Protein AF-A0A7X9EK11-F1 (afdb_monomer)

Mean predicted aligned error: 7.23 Å

pLDDT: mean 85.86, std 16.58, range [36.0, 98.56]

Nearest PDB structures (foldseek):
  5xsj-assembly1_L  TM=4.787E-01  e=9.152E-01  Clostridium beijerinckii NCIMB 8052
  7a73-assembly1_A  TM=4.874E-01  e=3.182E+00  Nostoc sp. PCC 7120 = FACHB-418
  6oo4-assembly1_B  TM=3.673E-01  e=8.909E+00  Oryctolagus cuniculus

Foldseek 3Di:
DDDPPPDDDLVVLVVLVVVVVVVVVVPPDPVVVLVVLLVVLLVLLVLLVVLVVVCVVVVDCVSVVVSVVSVVVSVVSLCVQAVDDDDDLSVLLSVLSNQLSVLQVVLVVCVVVVVPVSSVVSNSVSSSSVSVSVCSRVVVD

Solvent-accessible surface area (backbone atoms only — not comparable to full-atom values): 7658 Å² total; per-residue (Å²): 133,87,82,72,81,76,71,83,58,63,67,60,48,50,55,48,43,54,51,49,58,51,54,63,71,66,69,83,58,71,54,69,62,50,48,55,50,52,53,52,42,32,50,40,53,52,49,40,52,52,26,54,52,48,21,70,73,68,74,39,66,66,34,56,57,52,28,51,55,48,48,51,52,38,54,56,57,50,56,75,69,34,89,56,83,71,65,67,65,46,56,48,38,56,48,27,39,46,49,15,51,52,34,37,55,50,15,53,54,32,42,74,73,65,41,50,71,62,15,51,56,26,41,54,52,15,49,47,30,46,46,48,34,50,36,51,62,70,64,74,100

Structure (mmCIF, N/CA/C/O backbone):
data_AF-A0A7X9EK11-F1
#
_entry.id   AF-A0A7X9EK11-F1
#
loop_
_atom_site.group_PDB
_atom_site.id
_atom_site.type_symbol
_atom_site.label_atom_id
_atom_site.label_alt_id
_atom_site.label_comp_id
_atom_site.label_asym_id
_atom_site.label_entity_id
_atom_site.label_seq_id
_atom_site.pdbx_PDB_ins_code
_atom_site.Cartn_x
_atom_site.Cartn_y
_atom_site.Cartn_z
_atom_site.occupancy
_atom_site.B_iso_or_equiv
_atom_site.auth_seq_id
_atom_site.auth_comp_id
_atom_site.auth_asym_id
_atom_site.auth_atom_id
_atom_site.pdbx_PDB_model_num
ATOM 1 N N . MET A 1 1 ? 32.253 -1.432 17.051 1.00 36.78 1 MET A N 1
ATOM 2 C CA . MET A 1 1 ? 31.970 -0.437 15.990 1.00 36.78 1 MET A CA 1
ATOM 3 C C . MET A 1 1 ? 30.506 -0.037 16.110 1.00 36.78 1 MET A C 1
ATOM 5 O O . MET A 1 1 ? 29.671 -0.917 16.266 1.00 36.78 1 MET A O 1
ATOM 9 N N . LYS A 1 2 ? 30.210 1.267 16.185 1.00 36.00 2 LYS A N 1
ATOM 10 C CA . LYS A 1 2 ? 28.859 1.798 16.423 1.00 36.00 2 LYS A CA 1
ATOM 11 C C . LYS A 1 2 ? 27.979 1.558 15.190 1.00 36.00 2 LYS A C 1
ATOM 13 O O . LYS A 1 2 ? 28.251 2.127 14.140 1.00 36.00 2 LYS A O 1
ATOM 18 N N . ASN A 1 3 ? 26.924 0.760 15.339 1.00 42.16 3 ASN A N 1
ATOM 19 C CA . ASN A 1 3 ? 25.795 0.737 14.411 1.00 42.16 3 ASN A CA 1
ATOM 20 C C . ASN A 1 3 ? 25.050 2.072 14.543 1.00 42.16 3 ASN A C 1
ATOM 22 O O . ASN A 1 3 ? 24.234 2.230 15.451 1.00 42.16 3 ASN A O 1
ATOM 26 N N . SER A 1 4 ? 25.334 3.048 13.678 1.00 41.31 4 SER A N 1
ATOM 27 C CA . SER A 1 4 ? 24.428 4.185 13.528 1.00 41.31 4 SER A CA 1
ATOM 28 C C . SER A 1 4 ? 23.240 3.704 12.704 1.00 41.31 4 SER A C 1
ATOM 30 O O . SER A 1 4 ? 23.364 3.503 11.494 1.00 41.31 4 SER A O 1
ATOM 32 N N . LYS A 1 5 ? 22.088 3.513 13.351 1.00 43.44 5 LYS A N 1
ATOM 33 C CA . LYS A 1 5 ? 20.809 3.593 12.648 1.00 43.44 5 LYS A CA 1
ATOM 34 C C . LYS A 1 5 ? 20.813 4.944 11.931 1.00 43.44 5 LYS A C 1
ATOM 36 O O . LYS A 1 5 ? 20.824 5.980 12.587 1.00 43.44 5 LYS A O 1
ATOM 41 N N . LYS A 1 6 ? 20.952 4.936 10.604 1.00 45.22 6 LYS A N 1
ATOM 42 C CA . LYS A 1 6 ? 20.667 6.122 9.800 1.00 45.22 6 LYS A CA 1
ATOM 43 C C . LYS A 1 6 ? 19.161 6.285 9.880 1.00 45.22 6 LYS A C 1
ATOM 45 O O . LYS A 1 6 ? 18.437 5.540 9.225 1.00 45.22 6 LYS A O 1
ATOM 50 N N . ASP A 1 7 ? 18.719 7.188 10.744 1.00 50.25 7 ASP A N 1
ATOM 51 C CA . ASP A 1 7 ? 17.348 7.666 10.699 1.00 50.25 7 ASP A CA 1
ATOM 52 C C . ASP A 1 7 ? 17.083 8.183 9.280 1.00 50.25 7 ASP A C 1
ATOM 54 O O . ASP A 1 7 ? 17.950 8.805 8.654 1.00 50.25 7 ASP A O 1
ATOM 58 N N . ILE A 1 8 ? 15.921 7.827 8.735 1.00 51.84 8 ILE A N 1
ATOM 59 C CA . ILE A 1 8 ? 15.494 8.296 7.419 1.00 51.84 8 ILE A CA 1
ATOM 60 C C . ILE A 1 8 ? 15.323 9.811 7.541 1.00 51.84 8 ILE A C 1
ATOM 62 O O . ILE A 1 8 ? 14.454 10.290 8.266 1.00 51.84 8 ILE A O 1
ATOM 66 N N . ASP A 1 9 ? 16.201 10.556 6.876 1.00 68.75 9 ASP A N 1
ATOM 67 C CA . ASP A 1 9 ? 16.202 12.014 6.887 1.00 68.75 9 ASP A CA 1
ATOM 68 C C . ASP A 1 9 ? 15.000 12.523 6.085 1.00 68.75 9 ASP A C 1
ATOM 70 O O . ASP A 1 9 ? 14.985 12.437 4.856 1.00 68.75 9 ASP A O 1
ATOM 74 N N . MET A 1 10 ? 13.981 13.019 6.786 1.00 61.31 10 MET A N 1
ATOM 75 C CA . MET A 1 10 ? 12.744 13.507 6.172 1.00 61.31 10 MET A CA 1
ATOM 76 C C . MET A 1 10 ? 12.993 14.650 5.186 1.00 61.31 10 MET A C 1
ATOM 78 O O . MET A 1 10 ? 12.304 14.704 4.175 1.00 61.31 10 MET A O 1
ATOM 82 N N . LYS A 1 11 ? 14.043 15.464 5.376 1.00 66.06 11 LYS A N 1
ATOM 83 C CA . LYS A 1 11 ? 14.420 16.487 4.387 1.00 66.06 11 LYS A CA 1
ATOM 84 C C . LYS A 1 11 ? 14.869 15.884 3.068 1.00 66.06 11 LYS A C 1
ATOM 86 O O . LYS A 1 11 ? 14.543 16.402 2.015 1.00 66.06 11 LYS A O 1
ATOM 91 N N . LYS A 1 12 ? 15.568 14.748 3.097 1.00 66.88 12 LYS A N 1
ATOM 92 C CA . LYS A 1 12 ? 15.932 14.052 1.856 1.00 66.88 12 LYS A CA 1
ATOM 93 C C . LYS A 1 12 ? 14.715 13.460 1.167 1.00 66.88 12 LYS A C 1
ATOM 95 O O . LYS A 1 12 ? 14.715 13.350 -0.049 1.00 66.88 12 LYS A O 1
ATOM 100 N N . VAL A 1 13 ? 13.700 13.054 1.926 1.00 62.97 13 VAL A N 1
ATOM 101 C CA . VAL A 1 13 ? 12.426 12.605 1.356 1.00 62.97 13 VAL A CA 1
ATOM 102 C C . VAL A 1 13 ? 11.683 13.783 0.720 1.00 62.97 13 VAL A C 1
ATOM 104 O O . VAL A 1 13 ? 11.165 13.623 -0.378 1.00 62.97 13 VAL A O 1
ATOM 107 N N . GLU A 1 14 ? 11.693 14.961 1.347 1.00 66.94 14 GLU A N 1
ATOM 108 C CA . GLU A 1 14 ? 11.161 16.208 0.774 1.00 66.94 14 GLU A CA 1
ATOM 109 C C . GLU A 1 14 ? 11.913 16.615 -0.506 1.00 66.94 14 GLU A C 1
ATOM 111 O O . GLU A 1 14 ? 11.284 16.826 -1.538 1.00 66.94 14 GLU A O 1
ATOM 116 N N . ASP A 1 15 ? 13.249 16.603 -0.501 1.00 73.19 15 ASP A N 1
ATOM 117 C CA . ASP A 1 15 ? 14.068 16.886 -1.692 1.00 73.19 15 ASP A CA 1
ATOM 118 C C . ASP A 1 15 ? 13.776 15.891 -2.837 1.00 73.19 15 ASP A C 1
ATOM 120 O O . ASP A 1 15 ? 13.785 16.242 -4.021 1.00 73.19 15 ASP A O 1
ATOM 124 N N . LEU A 1 16 ? 13.516 14.621 -2.500 1.00 67.88 16 LEU A N 1
ATOM 125 C CA . LEU A 1 16 ? 13.121 13.591 -3.465 1.00 67.88 16 LEU A CA 1
ATOM 126 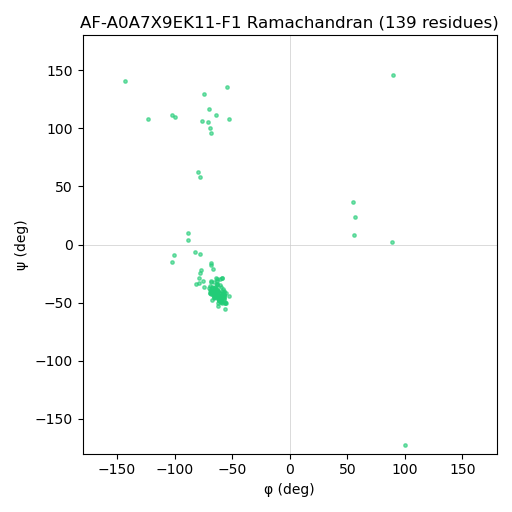C C . LEU A 1 16 ? 11.721 13.844 -4.028 1.00 67.88 16 LEU A C 1
ATOM 128 O O . LEU A 1 16 ? 11.517 13.633 -5.222 1.00 67.88 16 LEU A O 1
ATOM 132 N N . VAL A 1 17 ? 10.785 14.297 -3.193 1.00 66.62 17 VAL A N 1
ATOM 133 C CA . VAL A 1 17 ? 9.440 14.714 -3.607 1.00 66.62 17 VAL A CA 1
ATOM 134 C C . VAL A 1 17 ? 9.524 15.890 -4.573 1.00 66.62 17 VAL A C 1
ATOM 136 O O . VAL A 1 17 ? 8.932 15.836 -5.644 1.00 66.62 17 VAL A O 1
ATOM 139 N N . GLU A 1 18 ? 10.319 16.911 -4.261 1.00 70.50 18 GLU A N 1
ATOM 140 C CA . GLU A 1 18 ? 10.493 18.060 -5.153 1.00 70.50 18 GLU A CA 1
ATOM 141 C C . GLU A 1 18 ? 11.126 17.651 -6.487 1.00 70.50 18 GLU A C 1
ATOM 143 O O . GLU A 1 18 ? 10.705 18.098 -7.560 1.00 70.50 18 GLU A O 1
ATOM 148 N N . LYS A 1 19 ? 12.112 16.746 -6.445 1.00 69.56 19 LYS A N 1
ATOM 149 C CA . LYS A 1 19 ? 12.726 16.194 -7.654 1.00 69.56 19 LYS A CA 1
ATOM 150 C C . LYS A 1 19 ? 11.715 15.393 -8.476 1.00 69.56 19 LYS A C 1
ATOM 152 O O . LYS A 1 19 ? 11.670 15.555 -9.694 1.00 69.56 19 LYS A O 1
ATOM 157 N N . TYR A 1 20 ? 10.883 14.582 -7.830 1.00 66.19 20 TYR A N 1
ATOM 158 C CA . TYR A 1 20 ? 9.785 13.862 -8.472 1.00 66.19 20 TYR A CA 1
ATOM 159 C C . TYR A 1 20 ? 8.785 14.821 -9.142 1.00 66.19 20 TYR A C 1
ATOM 161 O O . TYR A 1 20 ? 8.505 14.691 -10.335 1.00 66.19 20 TYR A O 1
ATOM 169 N N . ASP A 1 21 ? 8.337 15.849 -8.423 1.00 65.50 21 ASP A N 1
ATOM 170 C CA . ASP A 1 21 ? 7.404 16.858 -8.932 1.00 65.50 21 ASP A CA 1
ATOM 171 C C . ASP A 1 21 ? 7.986 17.665 -10.102 1.00 65.50 21 ASP A C 1
ATOM 173 O O . ASP A 1 21 ? 7.251 18.086 -10.999 1.00 65.50 21 ASP A O 1
ATOM 177 N N . SER A 1 22 ? 9.306 17.879 -10.132 1.00 68.50 22 SER A N 1
ATOM 178 C CA . SER A 1 22 ? 9.974 18.511 -11.276 1.00 68.50 22 SER A CA 1
ATOM 179 C C . SER A 1 22 ? 9.985 17.612 -12.515 1.00 68.50 22 SER A C 1
ATOM 181 O O . SER A 1 22 ? 9.659 18.076 -13.605 1.00 68.50 22 SER A O 1
ATOM 183 N N . LEU A 1 23 ? 10.248 16.310 -12.350 1.00 66.00 23 LEU A N 1
ATOM 184 C CA . LEU A 1 23 ? 10.228 15.334 -13.445 1.00 66.00 23 LEU A CA 1
ATOM 185 C C . LEU A 1 23 ? 8.818 15.160 -14.027 1.00 66.00 23 LEU A C 1
ATOM 187 O O . LEU A 1 23 ? 8.673 14.981 -15.235 1.00 66.00 23 LEU A O 1
ATOM 191 N N . LYS A 1 24 ? 7.782 15.301 -13.190 1.00 62.97 24 LYS A N 1
ATOM 192 C CA . LYS A 1 24 ? 6.375 15.350 -13.611 1.00 62.97 24 LYS A CA 1
ATOM 193 C C . LYS A 1 24 ? 6.070 16.518 -14.552 1.00 62.97 24 LYS A C 1
ATOM 195 O O . LYS A 1 24 ? 5.243 16.375 -15.448 1.00 62.97 24 LYS A O 1
ATOM 200 N N . LYS A 1 25 ? 6.728 17.668 -14.372 1.00 63.50 25 LYS A N 1
ATOM 201 C CA . LYS A 1 25 ? 6.508 18.871 -15.196 1.00 63.50 25 LYS A CA 1
ATOM 202 C C . LYS A 1 25 ? 7.193 18.806 -16.564 1.00 63.50 25 LYS A C 1
ATOM 204 O O . LYS A 1 25 ? 6.711 19.450 -17.491 1.00 63.50 25 LYS A O 1
ATOM 209 N N . ASP A 1 26 ? 8.258 18.018 -16.703 1.00 58.72 26 ASP A N 1
ATOM 210 C CA . ASP A 1 26 ? 9.091 17.968 -17.915 1.00 58.72 26 ASP A CA 1
ATOM 211 C C . ASP A 1 26 ? 8.616 16.960 -18.993 1.00 58.72 26 ASP A C 1
ATOM 213 O O . ASP A 1 26 ? 9.311 16.755 -19.986 1.00 58.72 26 ASP A O 1
ATOM 217 N N . ASN A 1 27 ? 7.416 16.366 -18.873 1.00 51.44 27 ASN A N 1
ATOM 218 C CA . ASN A 1 27 ? 6.717 15.584 -19.924 1.00 51.44 27 ASN A CA 1
ATOM 219 C C . ASN A 1 27 ? 7.468 14.378 -20.545 1.00 51.44 27 ASN A C 1
ATOM 221 O O . ASN A 1 27 ? 6.985 13.786 -21.511 1.00 51.44 27 ASN A O 1
ATOM 225 N N . HIS A 1 28 ? 8.625 13.970 -20.019 1.00 52.62 28 HIS A N 1
ATOM 226 C CA . HIS A 1 28 ? 9.415 12.866 -20.582 1.00 52.62 28 HIS A CA 1
ATOM 227 C C . HIS A 1 28 ? 8.942 11.456 -20.161 1.00 52.62 28 HIS A C 1
ATOM 229 O O . HIS A 1 28 ? 9.449 10.468 -20.692 1.00 52.62 28 HIS A O 1
ATOM 235 N N . LEU A 1 29 ? 7.969 11.348 -19.247 1.00 55.25 29 LEU A N 1
ATOM 236 C CA . LEU A 1 29 ? 7.396 10.102 -18.717 1.00 55.25 29 LEU A CA 1
ATOM 237 C C . LEU A 1 29 ? 5.884 10.291 -18.485 1.00 55.25 29 LEU A C 1
ATOM 239 O O . LEU A 1 29 ? 5.482 11.347 -17.995 1.00 55.25 29 LEU A O 1
ATOM 243 N N . ASP A 1 30 ? 5.052 9.285 -18.782 1.00 63.88 30 ASP A N 1
ATOM 244 C CA . ASP A 1 30 ? 3.607 9.296 -18.470 1.00 63.88 30 ASP A CA 1
ATOM 245 C C . ASP A 1 30 ? 3.363 8.994 -16.979 1.00 63.88 30 ASP A C 1
ATOM 247 O O . ASP A 1 30 ? 2.707 8.029 -16.587 1.00 63.88 30 ASP A O 1
ATOM 251 N N . LEU A 1 31 ? 3.961 9.827 -16.124 1.00 70.50 31 LEU A N 1
ATOM 252 C CA . LEU A 1 31 ? 3.970 9.662 -14.670 1.00 70.50 31 LEU A CA 1
ATOM 253 C C . LEU A 1 31 ? 2.557 9.639 -14.085 1.00 70.50 31 LEU A C 1
ATOM 255 O O . LEU A 1 31 ? 2.334 8.987 -13.074 1.00 70.50 31 LEU A O 1
ATOM 259 N N . SER A 1 32 ? 1.595 10.308 -14.726 1.00 77.44 32 SER A N 1
ATOM 260 C CA . SER A 1 32 ? 0.202 10.299 -14.273 1.00 77.44 32 SER A CA 1
ATOM 261 C C . SER A 1 32 ? -0.438 8.916 -14.411 1.00 77.44 32 SER A C 1
ATOM 263 O O . SER A 1 32 ? -1.126 8.476 -13.493 1.00 77.44 32 SER A O 1
ATOM 265 N N . ALA A 1 33 ? -0.220 8.219 -15.531 1.00 85.75 33 ALA A N 1
ATOM 266 C CA . ALA A 1 33 ? -0.765 6.877 -15.726 1.00 85.75 33 ALA A CA 1
ATOM 267 C C . ALA A 1 33 ? -0.081 5.846 -14.812 1.00 85.75 33 ALA A C 1
ATOM 269 O O . ALA A 1 33 ? -0.739 4.954 -14.270 1.00 85.75 33 ALA A O 1
ATOM 270 N N . ASP A 1 34 ? 1.229 5.990 -14.601 1.00 89.00 34 ASP A N 1
ATOM 271 C CA . ASP A 1 34 ? 1.989 5.120 -13.702 1.00 89.00 34 ASP A CA 1
ATOM 272 C C . ASP A 1 34 ? 1.610 5.344 -12.224 1.00 89.00 34 ASP A C 1
ATOM 274 O O . ASP A 1 34 ? 1.531 4.377 -11.458 1.00 89.00 34 ASP A O 1
ATOM 278 N N . GLU A 1 35 ? 1.311 6.585 -11.820 1.00 90.69 35 GLU A N 1
ATOM 279 C CA . GLU A 1 35 ? 0.724 6.914 -10.513 1.00 90.69 35 GLU A CA 1
ATOM 280 C C . GLU A 1 35 ? -0.586 6.154 -10.298 1.00 90.69 35 GLU A C 1
ATOM 282 O O . GLU A 1 35 ? -0.693 5.384 -9.339 1.00 90.69 35 GLU A O 1
ATOM 287 N N . ASP A 1 36 ? -1.546 6.292 -11.215 1.00 93.25 36 ASP A N 1
ATOM 288 C CA . ASP A 1 36 ? -2.836 5.598 -11.137 1.00 93.25 36 ASP A CA 1
ATOM 289 C C . ASP A 1 36 ? -2.656 4.074 -11.051 1.00 93.25 36 ASP A C 1
ATOM 291 O O . ASP A 1 36 ? -3.284 3.393 -10.229 1.00 93.25 36 ASP A O 1
ATOM 295 N N . LEU A 1 37 ? -1.742 3.528 -11.855 1.00 95.25 37 LEU A N 1
ATOM 296 C CA . LEU A 1 37 ? -1.425 2.105 -11.858 1.00 95.25 37 LEU A CA 1
ATOM 297 C C . LEU A 1 37 ? -0.803 1.641 -10.531 1.00 95.25 37 LEU A C 1
ATOM 299 O O . LEU A 1 37 ? -1.135 0.560 -10.032 1.00 95.25 37 LEU A O 1
ATOM 303 N N . SER A 1 38 ? 0.054 2.454 -9.913 1.00 95.75 38 SER A N 1
ATOM 304 C CA . SER A 1 38 ? 0.632 2.150 -8.601 1.00 95.75 38 SER A CA 1
ATOM 305 C C . SER A 1 38 ? -0.436 2.108 -7.496 1.00 95.75 38 SER A C 1
ATOM 307 O O . SER A 1 38 ? -0.413 1.204 -6.653 1.00 95.75 38 SER A O 1
ATOM 309 N N . ILE A 1 39 ? -1.441 2.994 -7.551 1.00 96.94 39 ILE A N 1
ATOM 310 C CA . ILE A 1 39 ? -2.585 2.985 -6.631 1.00 96.94 39 ILE A CA 1
ATOM 311 C C . ILE A 1 39 ? -3.459 1.748 -6.865 1.00 96.94 39 ILE A C 1
ATOM 313 O O . ILE A 1 39 ? -3.891 1.101 -5.906 1.00 96.94 39 ILE A O 1
ATOM 317 N N . ALA A 1 40 ? -3.691 1.354 -8.119 1.00 97.88 40 ALA A N 1
ATOM 318 C CA . ALA A 1 40 ? -4.396 0.108 -8.425 1.00 97.88 40 ALA A CA 1
ATOM 319 C C . ALA A 1 40 ? -3.673 -1.110 -7.817 1.00 97.88 40 ALA A C 1
ATOM 321 O O . ALA A 1 40 ? -4.302 -1.963 -7.189 1.00 97.88 40 ALA A O 1
ATOM 322 N N . ILE A 1 41 ? -2.341 -1.158 -7.908 1.00 97.94 41 ILE A N 1
ATOM 323 C CA . ILE A 1 41 ? -1.522 -2.211 -7.292 1.00 97.94 41 ILE A CA 1
ATOM 324 C C . ILE A 1 41 ? -1.628 -2.200 -5.762 1.00 97.94 41 ILE A C 1
ATOM 326 O O . ILE A 1 41 ? -1.748 -3.273 -5.167 1.00 97.94 41 ILE A O 1
ATOM 330 N N . MET A 1 42 ? -1.614 -1.029 -5.115 1.00 98.19 42 MET A N 1
ATOM 331 C CA . MET A 1 42 ? -1.831 -0.913 -3.663 1.00 98.19 42 MET A CA 1
ATOM 332 C C . MET A 1 42 ? -3.177 -1.525 -3.252 1.00 98.19 42 MET A C 1
ATOM 334 O O . MET A 1 42 ? -3.243 -2.298 -2.295 1.00 98.19 42 MET A O 1
ATOM 338 N N . ASN A 1 43 ? -4.233 -1.253 -4.020 1.00 98.19 43 ASN A N 1
ATOM 339 C CA . ASN A 1 43 ? -5.552 -1.834 -3.781 1.00 98.19 43 ASN A CA 1
ATOM 340 C C . ASN A 1 43 ? -5.567 -3.357 -3.985 1.00 98.19 43 ASN A C 1
ATOM 342 O O . ASN A 1 43 ? -6.157 -4.064 -3.172 1.00 98.19 43 ASN A O 1
ATOM 346 N N . LEU A 1 44 ? -4.876 -3.892 -4.999 1.00 98.50 44 LEU A N 1
ATOM 347 C CA . LEU A 1 44 ? -4.754 -5.345 -5.187 1.00 98.50 44 LEU A CA 1
ATOM 348 C C . LEU A 1 44 ? -4.035 -6.022 -4.009 1.00 98.50 44 LEU A C 1
ATOM 350 O O . LEU A 1 44 ? -4.485 -7.068 -3.549 1.00 98.50 44 LEU A O 1
ATOM 354 N N . ILE A 1 45 ? -2.979 -5.403 -3.460 1.00 98.00 45 ILE A N 1
ATOM 355 C CA . ILE A 1 45 ? -2.325 -5.879 -2.223 1.00 98.00 45 ILE A CA 1
ATOM 356 C C . ILE A 1 45 ? -3.328 -5.902 -1.062 1.00 98.00 45 ILE A C 1
ATOM 358 O O . ILE A 1 45 ? -3.378 -6.873 -0.307 1.00 98.00 45 ILE A O 1
ATOM 362 N N . SER A 1 46 ? -4.143 -4.852 -0.927 1.00 97.50 46 SER A N 1
ATOM 363 C CA . SER A 1 46 ? -5.186 -4.790 0.101 1.00 97.50 46 SER A CA 1
ATOM 364 C C . SER A 1 46 ? -6.234 -5.896 -0.077 1.00 97.50 46 SER A C 1
ATOM 366 O O . SER A 1 46 ? -6.664 -6.490 0.910 1.00 97.50 46 SER A O 1
ATOM 368 N N . ILE A 1 47 ? -6.638 -6.201 -1.314 1.00 98.38 47 ILE A N 1
ATOM 369 C CA . ILE A 1 47 ? -7.591 -7.280 -1.616 1.00 98.38 47 ILE A CA 1
ATOM 370 C C . ILE A 1 47 ? -6.994 -8.648 -1.264 1.00 98.38 47 ILE A C 1
ATOM 372 O O . ILE A 1 47 ? -7.674 -9.436 -0.610 1.00 98.38 47 ILE A O 1
ATOM 376 N N . GLU A 1 48 ? -5.732 -8.919 -1.628 1.00 98.44 48 GLU A N 1
ATOM 377 C CA . GLU A 1 48 ? -5.031 -10.157 -1.238 1.00 98.44 48 GLU A CA 1
ATOM 378 C C . GLU A 1 48 ? -5.088 -10.370 0.283 1.00 98.44 48 GLU A C 1
ATOM 380 O O . GLU A 1 48 ? -5.395 -11.468 0.749 1.00 98.44 48 GLU A O 1
ATOM 385 N N . GLU A 1 49 ? -4.848 -9.316 1.067 1.00 97.56 49 GLU A N 1
ATOM 386 C CA . GLU A 1 49 ? -4.905 -9.394 2.527 1.00 97.56 49 GLU A CA 1
ATOM 387 C C . GLU A 1 49 ? -6.325 -9.678 3.046 1.00 97.56 49 GLU A C 1
ATOM 389 O O . GLU A 1 49 ? -6.515 -10.534 3.916 1.00 97.56 49 GLU A O 1
ATOM 394 N N . HIS A 1 50 ? -7.338 -9.002 2.496 1.00 97.75 50 HIS A N 1
ATOM 395 C CA . HIS A 1 50 ? -8.732 -9.248 2.864 1.00 97.75 50 HIS A CA 1
ATOM 396 C C . HIS A 1 50 ? -9.160 -10.688 2.566 1.00 97.75 50 HIS A C 1
ATOM 398 O O . HIS A 1 50 ? -9.780 -11.321 3.420 1.00 97.75 50 HIS A O 1
ATOM 404 N N . LEU A 1 51 ? -8.809 -11.218 1.392 1.00 98.56 51 LEU A N 1
ATOM 405 C CA . LEU A 1 51 ? -9.113 -12.596 1.002 1.00 98.56 51 LEU A CA 1
ATOM 406 C C . LEU A 1 51 ? -8.416 -13.604 1.921 1.00 98.56 51 LEU A C 1
ATOM 408 O O . LEU A 1 51 ? -9.055 -14.554 2.373 1.00 98.56 51 LEU A O 1
ATOM 412 N N . PHE A 1 52 ? -7.147 -13.360 2.269 1.00 98.44 52 PHE A N 1
ATOM 413 C CA . PHE A 1 52 ? -6.410 -14.186 3.226 1.00 98.44 52 PHE A CA 1
ATOM 414 C C . PHE A 1 52 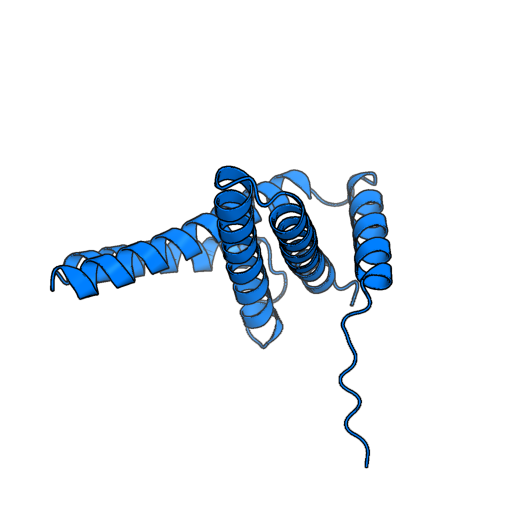? -7.139 -14.278 4.574 1.00 98.44 52 PHE A C 1
ATOM 416 O O . PHE A 1 52 ? -7.366 -15.379 5.083 1.00 98.44 52 PHE A O 1
ATOM 423 N N . PHE A 1 53 ? -7.544 -13.134 5.138 1.00 98.38 53 PHE A N 1
ATOM 424 C CA . PHE A 1 53 ? -8.272 -13.115 6.405 1.00 98.38 53 PHE A CA 1
ATOM 425 C C . PHE A 1 53 ? -9.667 -13.731 6.299 1.00 98.38 53 PHE A C 1
ATOM 427 O O . PHE A 1 53 ? -10.101 -14.363 7.258 1.00 98.38 53 PHE A O 1
ATOM 434 N N . SER A 1 54 ? -10.375 -13.547 5.183 1.00 98.31 54 SER A N 1
ATOM 435 C CA . SER A 1 54 ? -11.687 -14.162 4.967 1.00 98.31 54 SER A CA 1
ATOM 436 C C . SER A 1 54 ? -11.580 -15.682 4.955 1.00 98.31 54 SER A C 1
ATOM 438 O O . SER A 1 54 ? -12.218 -16.312 5.792 1.00 98.31 54 SER A O 1
ATOM 440 N N . GLY A 1 55 ? -10.694 -16.256 4.133 1.00 98.44 55 GLY A N 1
ATOM 441 C CA . GLY A 1 55 ? -10.478 -17.707 4.099 1.00 98.44 55 GLY A CA 1
ATOM 442 C C . GLY A 1 55 ? -10.081 -18.276 5.463 1.00 98.44 55 GLY A C 1
ATOM 443 O O . GLY A 1 55 ? -10.617 -19.293 5.888 1.00 98.44 55 GLY A O 1
ATOM 444 N N . ALA A 1 56 ? -9.226 -17.567 6.213 1.00 98.06 56 ALA A N 1
ATOM 445 C CA . ALA A 1 56 ? -8.816 -18.004 7.549 1.00 98.06 56 ALA A CA 1
ATOM 446 C C . ALA A 1 56 ? -9.952 -17.946 8.588 1.00 98.06 56 ALA A C 1
ATOM 448 O O . ALA A 1 56 ? -9.970 -18.742 9.521 1.00 98.06 56 ALA A O 1
ATOM 449 N N . LYS A 1 57 ? -10.883 -16.992 8.459 1.00 98.19 57 LYS A N 1
ATOM 450 C CA . LYS A 1 57 ? -12.019 -16.826 9.383 1.00 98.19 57 LYS A CA 1
ATOM 451 C C . LYS A 1 57 ? -13.177 -17.766 9.077 1.00 98.19 57 LYS A C 1
ATOM 453 O O . LYS A 1 57 ? -13.904 -18.124 9.997 1.00 98.19 57 LYS A O 1
ATOM 458 N N . THR A 1 58 ? -13.401 -18.072 7.802 1.00 98.06 58 THR A N 1
ATOM 459 C CA . THR A 1 58 ? -14.553 -18.863 7.350 1.00 98.06 58 THR A CA 1
ATOM 460 C C . THR A 1 58 ? -14.203 -20.316 7.065 1.00 98.06 58 THR A C 1
ATOM 462 O O . THR A 1 58 ? -15.115 -21.095 6.816 1.00 98.06 58 THR A O 1
ATOM 465 N N . GLU A 1 59 ? -12.912 -20.664 7.064 1.00 97.75 59 GLU A N 1
ATOM 466 C CA . GLU A 1 59 ? -12.395 -21.976 6.646 1.00 97.75 59 GLU A CA 1
ATOM 467 C C . GLU A 1 59 ? -12.799 -22.345 5.203 1.00 97.75 59 GLU A C 1
ATOM 469 O O . GLU A 1 59 ? -12.837 -23.514 4.822 1.00 97.75 59 GLU A O 1
ATOM 474 N N . ASP A 1 60 ? -13.093 -21.333 4.379 1.00 97.69 60 ASP A N 1
ATOM 475 C CA . ASP A 1 60 ? -13.505 -21.497 2.986 1.00 97.69 60 ASP A CA 1
ATOM 476 C C . ASP A 1 60 ? -12.313 -21.253 2.055 1.00 97.69 60 ASP A C 1
ATOM 478 O O . ASP A 1 60 ? -11.834 -20.126 1.888 1.00 97.69 60 ASP A O 1
ATOM 482 N N . ASN A 1 61 ? -11.842 -22.331 1.430 1.00 97.94 61 ASN A N 1
ATOM 483 C CA . ASN A 1 61 ? -10.686 -22.293 0.541 1.00 97.94 61 ASN A CA 1
ATOM 484 C C . ASN A 1 61 ? -10.938 -21.525 -0.767 1.00 97.94 61 ASN A C 1
ATOM 486 O O . ASN A 1 61 ? -9.965 -21.126 -1.409 1.00 97.94 61 ASN A O 1
ATOM 490 N N . SER A 1 62 ? -12.194 -21.253 -1.147 1.00 98.12 62 SER A N 1
ATOM 491 C CA . SER A 1 62 ? -12.505 -20.481 -2.361 1.00 98.12 62 SER A CA 1
ATOM 492 C C . SER A 1 62 ? -11.914 -19.065 -2.321 1.00 98.12 62 SER A C 1
ATOM 494 O O . SER A 1 62 ? -11.491 -18.530 -3.347 1.00 98.12 62 SER A O 1
ATOM 496 N N . PHE A 1 63 ? -11.763 -18.473 -1.129 1.00 98.56 63 PHE A N 1
ATOM 497 C CA . PHE A 1 63 ? -11.085 -17.184 -0.971 1.00 98.56 63 PHE A CA 1
ATOM 498 C C . PHE A 1 63 ? -9.607 -17.239 -1.378 1.00 98.56 63 PHE A C 1
ATOM 500 O O . PHE A 1 63 ? -9.089 -16.255 -1.908 1.00 98.56 63 PHE A O 1
ATOM 507 N N . TYR A 1 64 ? -8.925 -18.368 -1.163 1.00 98.19 64 TYR A N 1
ATOM 508 C CA . TYR A 1 64 ? -7.524 -18.540 -1.554 1.00 98.19 64 TYR A CA 1
ATOM 509 C C . TYR A 1 64 ? -7.363 -18.743 -3.064 1.00 98.19 64 TYR A C 1
ATOM 511 O O . TYR A 1 64 ? -6.373 -18.286 -3.633 1.00 98.19 64 TYR A O 1
ATOM 519 N N . GLU A 1 65 ? -8.346 -19.361 -3.724 1.00 98.00 65 GLU A N 1
ATOM 520 C CA . GLU A 1 65 ? -8.380 -19.471 -5.188 1.00 98.00 65 GLU A CA 1
ATOM 521 C C . GLU A 1 65 ? -8.523 -18.086 -5.834 1.00 98.00 65 GLU A C 1
ATOM 523 O O . GLU A 1 65 ? -7.758 -17.729 -6.730 1.00 98.00 65 GLU A O 1
ATOM 528 N N . ILE A 1 66 ? -9.432 -17.253 -5.312 1.00 98.38 66 ILE A N 1
ATOM 529 C CA . ILE A 1 66 ? -9.589 -15.861 -5.763 1.00 98.38 66 ILE A CA 1
ATOM 530 C C . ILE A 1 66 ? -8.316 -15.055 -5.468 1.00 98.38 66 ILE A C 1
ATOM 532 O O . ILE A 1 66 ? -7.883 -14.256 -6.299 1.00 98.38 66 ILE A O 1
ATOM 536 N N . LEU A 1 67 ? -7.690 -15.268 -4.305 1.00 98.50 67 LEU A N 1
ATOM 537 C CA . LEU A 1 67 ? -6.443 -14.596 -3.930 1.00 98.50 67 LEU A CA 1
ATOM 538 C C . LEU A 1 67 ? -5.348 -14.842 -4.968 1.00 98.50 67 LEU A C 1
ATOM 540 O O . LEU A 1 67 ? -4.651 -13.897 -5.336 1.00 98.50 67 LEU A O 1
ATOM 544 N N . ASP A 1 68 ? -5.204 -16.074 -5.460 1.00 98.25 68 ASP A N 1
ATOM 545 C CA . ASP A 1 68 ? -4.202 -16.403 -6.475 1.00 98.25 68 ASP A CA 1
ATOM 546 C C . ASP A 1 68 ? -4.443 -15.648 -7.796 1.00 98.25 68 ASP A C 1
ATOM 548 O O . ASP A 1 68 ? -3.500 -15.112 -8.383 1.00 98.25 68 ASP A O 1
ATOM 552 N N . GLU A 1 69 ? -5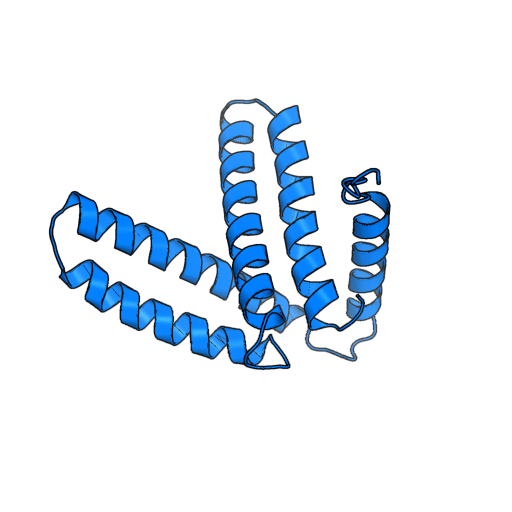.699 -15.493 -8.225 1.00 98.31 69 GLU A N 1
ATOM 553 C CA . GLU A 1 69 ? -6.047 -14.697 -9.413 1.00 98.31 69 GLU A CA 1
ATOM 554 C C . GLU A 1 69 ? -5.737 -13.203 -9.237 1.00 98.31 69 GLU A C 1
ATOM 556 O O . GLU A 1 69 ? -5.103 -12.581 -10.098 1.00 98.31 69 GLU A O 1
ATOM 561 N N . ILE A 1 70 ? -6.091 -12.627 -8.084 1.00 98.56 70 ILE A N 1
ATOM 562 C CA . ILE A 1 70 ? -5.743 -11.236 -7.747 1.00 98.56 70 ILE A CA 1
ATOM 563 C C . ILE A 1 70 ? -4.223 -11.054 -7.718 1.00 98.56 70 ILE A C 1
ATOM 565 O O . ILE A 1 70 ? -3.691 -10.080 -8.260 1.00 98.56 70 ILE A O 1
ATOM 569 N N . ARG A 1 71 ? -3.500 -12.022 -7.150 1.00 98.31 71 ARG A N 1
ATOM 570 C CA . ARG A 1 71 ? -2.041 -12.006 -7.082 1.00 98.31 71 ARG A CA 1
ATOM 571 C C . ARG A 1 71 ? -1.400 -12.047 -8.463 1.00 98.31 71 ARG A C 1
ATOM 573 O O . ARG A 1 71 ? -0.432 -11.315 -8.691 1.00 98.31 71 ARG A O 1
ATOM 580 N N . LYS A 1 72 ? -1.905 -12.873 -9.383 1.00 98.19 72 LYS A N 1
ATOM 581 C CA . LYS A 1 72 ? -1.431 -12.921 -10.778 1.00 98.19 72 LYS A CA 1
ATOM 582 C C . LYS A 1 72 ? -1.608 -11.566 -11.456 1.00 98.19 72 LYS A C 1
ATOM 584 O O . LYS A 1 72 ? -0.647 -11.061 -12.038 1.00 98.19 72 LYS A O 1
ATOM 589 N N . MET A 1 73 ? -2.778 -10.943 -11.298 1.00 98.31 73 MET A N 1
ATOM 590 C CA . MET A 1 73 ? -3.046 -9.601 -11.823 1.00 98.31 73 MET A CA 1
ATOM 591 C C . MET A 1 73 ? -2.087 -8.562 -11.236 1.00 98.31 73 MET A C 1
ATOM 593 O O . MET A 1 73 ? -1.456 -7.818 -11.984 1.00 98.31 73 MET A O 1
ATOM 597 N N . ARG A 1 74 ? -1.894 -8.548 -9.909 1.00 97.56 74 ARG A N 1
ATOM 598 C CA . ARG A 1 74 ? -0.942 -7.637 -9.256 1.00 97.56 74 ARG A CA 1
ATOM 599 C C . ARG A 1 74 ? 0.470 -7.807 -9.810 1.00 97.56 74 ARG A C 1
ATOM 601 O O . ARG A 1 74 ? 1.156 -6.817 -10.045 1.00 97.56 74 ARG A O 1
ATOM 608 N N . VAL A 1 75 ? 0.929 -9.046 -9.991 1.00 95.31 75 VAL A N 1
ATOM 609 C CA . VAL A 1 75 ? 2.262 -9.330 -10.540 1.00 95.31 75 VAL A CA 1
ATOM 610 C C . VAL A 1 75 ? 2.387 -8.841 -11.984 1.00 95.31 75 VAL A C 1
ATOM 612 O O . VAL A 1 75 ? 3.434 -8.293 -12.315 1.00 95.31 75 VAL A O 1
ATOM 615 N N . ASP A 1 76 ? 1.361 -9.007 -12.825 1.00 95.12 76 ASP A N 1
ATOM 616 C CA . ASP A 1 76 ? 1.368 -8.482 -14.200 1.00 95.12 76 ASP A CA 1
ATOM 617 C C . ASP A 1 76 ? 1.472 -6.955 -14.226 1.00 95.12 76 ASP A C 1
ATOM 619 O O . ASP A 1 76 ? 2.358 -6.402 -14.873 1.00 95.12 76 ASP A O 1
ATOM 623 N N . LEU A 1 77 ? 0.625 -6.268 -13.457 1.00 95.31 77 LEU A N 1
ATOM 624 C CA . LEU A 1 77 ? 0.615 -4.807 -13.405 1.00 95.31 77 LEU A CA 1
ATOM 625 C C . LEU A 1 77 ? 1.920 -4.242 -12.835 1.00 95.31 77 LEU A C 1
ATOM 627 O O . LEU A 1 77 ? 2.458 -3.271 -13.361 1.00 95.31 77 LEU A O 1
ATOM 631 N N . LEU A 1 78 ? 2.490 -4.887 -11.814 1.00 93.06 78 LEU A N 1
ATOM 632 C CA . LEU A 1 78 ? 3.748 -4.448 -11.213 1.00 93.06 78 LEU A CA 1
ATOM 633 C C . LEU A 1 78 ? 4.931 -4.530 -12.198 1.00 93.06 78 LEU A C 1
ATOM 635 O O . LEU A 1 78 ? 5.845 -3.714 -12.114 1.00 93.06 78 LEU A O 1
ATOM 639 N N . LYS A 1 79 ? 4.906 -5.452 -13.175 1.00 91.25 79 LYS A N 1
ATOM 640 C CA . LYS A 1 79 ? 5.920 -5.525 -14.251 1.00 91.25 79 LYS A CA 1
ATOM 641 C C . LYS A 1 79 ? 5.886 -4.326 -15.194 1.00 91.25 79 LYS A C 1
ATOM 643 O O . LYS A 1 79 ? 6.873 -4.097 -15.881 1.00 91.25 79 LYS A O 1
ATOM 648 N N . ARG A 1 80 ? 4.772 -3.594 -15.252 1.00 89.88 80 ARG A N 1
ATOM 649 C CA . ARG A 1 80 ? 4.620 -2.435 -16.141 1.00 89.88 80 ARG A CA 1
ATOM 650 C C . ARG A 1 80 ? 5.299 -1.191 -15.580 1.00 89.88 80 ARG A C 1
ATOM 652 O O . ARG A 1 80 ? 5.850 -0.426 -16.355 1.00 89.88 80 ARG A O 1
ATOM 659 N N . ILE A 1 81 ? 5.309 -1.041 -14.252 1.00 87.81 81 ILE A N 1
ATOM 660 C CA . ILE A 1 81 ? 5.856 0.148 -13.574 1.00 87.81 81 ILE A CA 1
ATOM 661 C C . ILE A 1 81 ? 7.244 -0.070 -12.960 1.00 87.81 81 ILE A C 1
ATOM 663 O O . ILE A 1 81 ? 7.917 0.891 -12.604 1.00 87.81 81 ILE A O 1
ATOM 667 N N . ILE A 1 82 ? 7.692 -1.324 -12.813 1.00 85.50 82 ILE A N 1
ATOM 668 C CA . ILE A 1 82 ? 9.038 -1.638 -12.317 1.00 85.50 82 ILE A CA 1
ATOM 669 C C . ILE A 1 82 ? 9.941 -2.038 -13.494 1.00 85.50 82 ILE A C 1
ATOM 671 O O . ILE A 1 82 ? 9.781 -3.137 -14.030 1.00 85.50 82 ILE A O 1
ATOM 675 N N . PRO A 1 83 ? 10.948 -1.218 -13.856 1.00 68.38 83 PRO A N 1
ATOM 676 C CA . PRO A 1 83 ? 11.759 -1.423 -15.060 1.00 68.38 83 PRO A CA 1
ATOM 677 C C . PRO A 1 83 ? 12.676 -2.658 -15.012 1.00 68.38 83 PRO A C 1
ATOM 679 O O . PRO A 1 83 ? 13.140 -3.120 -16.054 1.00 68.38 83 PRO A O 1
ATOM 682 N N . LYS A 1 84 ? 12.951 -3.219 -13.824 1.00 69.88 84 LYS A N 1
ATOM 683 C CA . LYS A 1 84 ? 13.727 -4.460 -13.659 1.00 69.88 84 LYS A CA 1
ATOM 684 C C . LYS A 1 84 ? 12.935 -5.509 -12.890 1.00 69.88 84 LYS A C 1
ATOM 686 O O . LYS A 1 84 ? 12.744 -5.417 -11.678 1.00 69.88 84 LYS A O 1
ATOM 691 N N . TYR A 1 85 ? 12.506 -6.535 -13.614 1.00 62.75 85 TYR A N 1
ATOM 692 C CA . TYR A 1 85 ? 11.869 -7.708 -13.035 1.00 62.75 85 TYR A CA 1
ATOM 693 C C . TYR A 1 85 ? 12.905 -8.605 -12.337 1.00 62.75 85 TYR A C 1
ATOM 695 O O . TYR A 1 85 ? 13.909 -8.984 -12.938 1.00 62.75 85 TYR A O 1
ATOM 703 N N . GLY A 1 86 ? 12.627 -8.982 -11.086 1.00 61.06 86 GLY A N 1
ATOM 704 C CA . GLY A 1 86 ? 13.491 -9.848 -10.275 1.00 61.06 86 GLY A CA 1
ATOM 705 C C . GLY A 1 86 ? 14.542 -9.090 -9.452 1.00 61.06 86 GLY A C 1
ATOM 706 O O . GLY A 1 86 ? 15.058 -8.054 -9.860 1.00 61.06 86 GLY A O 1
ATOM 707 N N . GLY A 1 87 ? 14.847 -9.612 -8.260 1.00 76.88 87 GLY A N 1
ATOM 708 C CA . GLY A 1 87 ? 15.810 -9.023 -7.321 1.00 76.88 87 GLY A CA 1
ATOM 709 C C . GLY A 1 87 ? 15.175 -8.220 -6.180 1.00 76.88 87 GLY A C 1
ATOM 710 O O . GLY A 1 87 ? 13.959 -8.229 -5.978 1.00 76.88 87 GLY A O 1
ATOM 711 N N . GLU A 1 88 ? 16.019 -7.543 -5.401 1.00 81.25 88 GLU A N 1
ATOM 712 C CA . GLU A 1 88 ? 15.611 -6.842 -4.176 1.00 81.25 88 GLU A CA 1
ATOM 713 C C . GLU A 1 88 ? 14.692 -5.649 -4.460 1.00 81.25 88 GLU A C 1
ATOM 715 O O . GLU A 1 88 ? 13.710 -5.468 -3.744 1.00 81.25 88 GLU A O 1
ATOM 720 N N . VAL A 1 89 ? 14.930 -4.908 -5.551 1.00 85.12 89 VAL A N 1
ATOM 721 C CA . VAL A 1 89 ? 14.119 -3.741 -5.955 1.00 85.12 89 VAL A CA 1
ATOM 722 C C . VAL A 1 89 ? 12.649 -4.112 -6.129 1.00 85.12 89 VAL A C 1
ATOM 724 O O . VAL A 1 89 ? 11.780 -3.453 -5.573 1.00 85.12 89 VAL A O 1
ATOM 727 N N . TRP A 1 90 ? 12.358 -5.219 -6.817 1.00 89.94 90 TRP A N 1
ATOM 728 C CA . TRP A 1 90 ? 10.989 -5.704 -7.009 1.00 89.94 90 TRP A CA 1
ATOM 729 C C . TRP A 1 90 ? 10.269 -5.951 -5.678 1.00 89.94 90 TRP A C 1
ATOM 731 O O . TRP A 1 90 ? 9.120 -5.546 -5.476 1.00 89.94 90 TRP A O 1
ATOM 741 N N . CYS A 1 91 ? 10.952 -6.630 -4.755 1.00 89.81 91 CYS A N 1
ATOM 742 C CA . CYS A 1 91 ? 10.403 -6.939 -3.443 1.00 89.81 91 CYS A CA 1
ATOM 743 C C . CYS A 1 91 ? 10.244 -5.682 -2.583 1.00 89.81 91 CYS A C 1
ATOM 745 O O . CYS A 1 91 ? 9.204 -5.519 -1.951 1.00 89.81 91 CYS A O 1
ATOM 747 N N . ILE A 1 92 ? 11.230 -4.787 -2.584 1.00 92.00 92 ILE A N 1
ATOM 748 C CA . ILE A 1 92 ? 11.180 -3.526 -1.840 1.00 92.00 92 ILE A CA 1
ATOM 749 C C . ILE A 1 92 ? 10.021 -2.668 -2.352 1.00 92.00 92 ILE A C 1
ATOM 751 O O . ILE A 1 92 ? 9.196 -2.238 -1.552 1.00 92.00 92 ILE A O 1
ATOM 755 N N . SER A 1 93 ? 9.878 -2.515 -3.669 1.00 93.25 93 SER A N 1
ATOM 756 C CA . SER A 1 93 ? 8.814 -1.730 -4.296 1.00 93.25 93 SER A CA 1
ATOM 757 C C . SER A 1 93 ? 7.411 -2.167 -3.865 1.00 93.25 93 SER A C 1
ATOM 759 O O . SER A 1 93 ? 6.630 -1.340 -3.398 1.00 93.25 93 SER A O 1
ATOM 761 N N . LYS A 1 94 ? 7.086 -3.470 -3.924 1.00 93.19 94 LYS A N 1
ATOM 762 C CA . LYS A 1 94 ? 5.768 -3.951 -3.455 1.00 93.19 94 LYS A CA 1
ATOM 763 C C . LYS A 1 94 ? 5.555 -3.706 -1.953 1.00 93.19 94 LYS A C 1
ATOM 765 O O . LYS A 1 94 ? 4.427 -3.464 -1.533 1.00 93.19 94 LYS A O 1
ATOM 770 N N . HIS A 1 95 ? 6.615 -3.791 -1.143 1.00 96.00 95 HIS A N 1
ATOM 771 C CA . HIS A 1 95 ? 6.525 -3.588 0.302 1.00 96.00 95 HIS A CA 1
ATOM 772 C C . HIS A 1 95 ? 6.356 -2.107 0.649 1.00 96.00 95 HIS A C 1
ATOM 774 O O . HIS A 1 95 ? 5.573 -1.802 1.542 1.00 96.00 95 HIS A O 1
ATOM 780 N N . LEU A 1 96 ? 7.007 -1.201 -0.086 1.00 96.38 96 LEU A N 1
ATOM 781 C CA . LEU A 1 96 ? 6.812 0.244 0.040 1.00 96.38 96 LEU A CA 1
ATOM 782 C C . LEU A 1 96 ? 5.366 0.639 -0.279 1.00 96.38 96 LEU A C 1
ATOM 784 O O . LEU A 1 96 ? 4.733 1.305 0.538 1.00 96.38 96 LEU A O 1
ATOM 788 N N . LEU A 1 97 ? 4.813 0.153 -1.398 1.00 97.00 97 LEU A N 1
ATOM 789 C CA . LEU A 1 97 ? 3.411 0.386 -1.766 1.00 97.00 97 LEU A CA 1
ATOM 790 C C . LEU A 1 97 ? 2.442 -0.151 -0.699 1.00 97.00 97 LEU A C 1
ATOM 792 O O . LEU A 1 97 ? 1.568 0.574 -0.226 1.00 97.00 97 LEU A O 1
ATOM 796 N N . GLY A 1 98 ? 2.619 -1.403 -0.261 1.00 97.75 98 GLY A N 1
ATOM 797 C CA . GLY A 1 98 ? 1.762 -2.001 0.768 1.00 97.75 98 GLY A CA 1
ATOM 798 C C . GLY A 1 98 ? 1.843 -1.286 2.124 1.00 97.75 98 GLY A C 1
ATOM 799 O O . GLY A 1 98 ? 0.820 -1.058 2.769 1.00 97.75 98 GLY A O 1
ATOM 800 N N . ALA A 1 99 ? 3.046 -0.892 2.551 1.00 98.12 99 ALA A N 1
ATOM 801 C CA . ALA A 1 99 ? 3.250 -0.172 3.806 1.00 98.12 99 ALA A CA 1
ATOM 802 C C . ALA A 1 99 ? 2.677 1.252 3.753 1.00 98.12 99 ALA A C 1
ATOM 804 O O . ALA A 1 99 ? 2.012 1.669 4.701 1.00 98.12 99 ALA A O 1
ATOM 805 N N . SER A 1 100 ? 2.871 1.964 2.636 1.00 98.00 100 SER A N 1
ATOM 806 C CA . SER A 1 100 ? 2.268 3.279 2.397 1.00 98.00 100 SER A CA 1
ATOM 807 C C . SER A 1 100 ? 0.745 3.211 2.530 1.00 98.00 100 SER A C 1
ATOM 809 O O . SER A 1 100 ? 0.163 3.947 3.329 1.00 98.00 100 SER A O 1
ATOM 811 N N . TYR A 1 101 ? 0.110 2.245 1.854 1.00 97.69 101 TYR A N 1
ATOM 812 C CA . TYR A 1 101 ? -1.340 2.056 1.916 1.00 97.69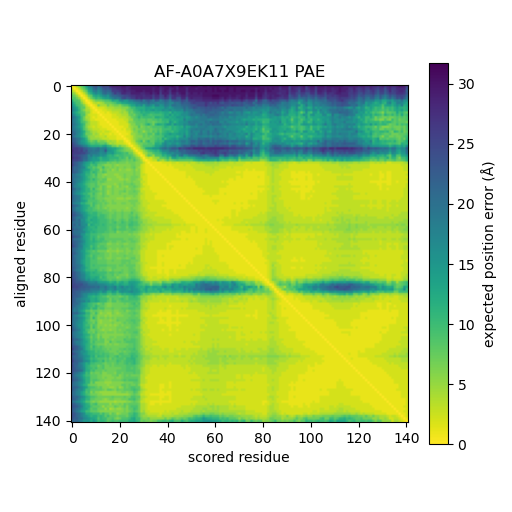 101 TYR A CA 1
ATOM 813 C C . TYR A 1 101 ? -1.829 1.799 3.348 1.00 97.69 101 TYR A C 1
ATOM 815 O O . TYR A 1 101 ? -2.793 2.412 3.808 1.00 97.69 101 TYR A O 1
ATOM 823 N N . ARG A 1 102 ? -1.145 0.917 4.090 1.00 97.81 102 ARG A N 1
ATOM 824 C CA . ARG A 1 102 ? -1.551 0.563 5.456 1.00 97.81 102 ARG A CA 1
ATOM 825 C C . ARG A 1 102 ? -1.418 1.730 6.433 1.00 97.81 102 ARG A C 1
ATOM 827 O O . ARG A 1 102 ? -2.297 1.918 7.273 1.00 97.81 102 ARG A O 1
ATOM 834 N N . ILE A 1 103 ? -0.338 2.506 6.335 1.00 98.19 103 ILE A N 1
ATOM 835 C CA . ILE A 1 103 ? -0.129 3.684 7.188 1.00 98.19 103 ILE A CA 1
ATOM 836 C C . ILE A 1 103 ? -1.153 4.770 6.849 1.00 98.19 103 ILE A C 1
ATOM 838 O O . ILE A 1 103 ? -1.716 5.369 7.764 1.00 98.19 103 ILE A O 1
ATOM 842 N N . MET A 1 104 ? -1.460 4.968 5.563 1.00 97.81 104 MET A N 1
ATOM 843 C CA . MET A 1 104 ? -2.530 5.868 5.130 1.00 97.81 104 MET A CA 1
ATOM 844 C C . MET A 1 104 ? -3.869 5.474 5.767 1.00 97.81 104 MET A C 1
ATOM 846 O O . MET A 1 104 ? -4.523 6.311 6.387 1.00 97.81 104 MET A O 1
ATOM 850 N N . GLU A 1 105 ? -4.247 4.194 5.699 1.00 97.94 105 GLU A N 1
ATOM 851 C CA . GLU A 1 105 ? -5.491 3.701 6.299 1.00 97.94 105 GLU A CA 1
ATOM 852 C C . GLU A 1 105 ? -5.526 3.907 7.828 1.00 97.94 105 GLU A C 1
ATOM 854 O O . GLU A 1 105 ? -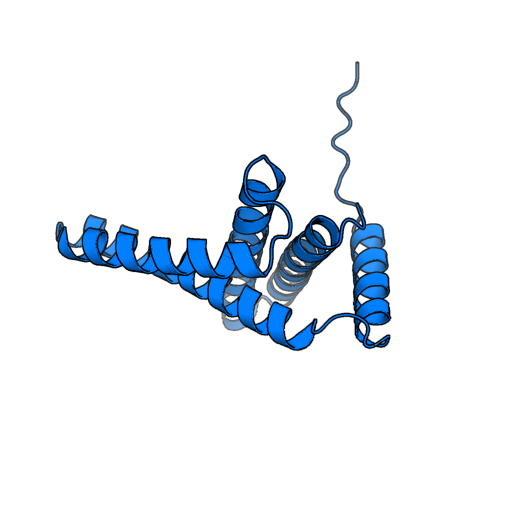6.550 4.318 8.386 1.00 97.94 105 GLU A O 1
ATOM 859 N N . TYR A 1 106 ? -4.411 3.651 8.522 1.00 98.19 106 TYR A N 1
ATOM 860 C CA . TYR A 1 106 ? -4.289 3.906 9.959 1.00 98.19 106 TYR A CA 1
ATOM 861 C C . TYR A 1 106 ? -4.451 5.401 10.282 1.00 98.19 106 TYR A C 1
ATOM 863 O O . TYR A 1 106 ? -5.263 5.754 11.140 1.00 98.19 106 TYR A O 1
ATOM 871 N N . GLY A 1 107 ? -3.777 6.283 9.539 1.00 98.38 107 GLY A N 1
ATOM 872 C CA . GLY A 1 107 ? -3.927 7.734 9.669 1.00 98.38 107 GLY A CA 1
ATOM 873 C C . GLY A 1 107 ? -5.373 8.198 9.465 1.00 98.38 107 GLY A C 1
ATOM 874 O O . GLY A 1 107 ? -5.884 9.000 10.246 1.00 98.38 107 GLY A O 1
ATOM 875 N N . THR A 1 108 ? -6.096 7.633 8.491 1.00 98.25 108 THR A N 1
ATOM 876 C CA . THR A 1 108 ? -7.523 7.930 8.274 1.00 98.25 108 THR A CA 1
ATOM 877 C C . THR A 1 108 ? -8.386 7.506 9.466 1.00 98.25 108 THR A C 1
ATOM 879 O O . THR A 1 108 ? -9.313 8.228 9.851 1.00 98.25 108 THR A O 1
ATOM 882 N N . LYS A 1 109 ? -8.084 6.361 10.093 1.00 98.44 109 LYS A N 1
ATOM 883 C CA . LYS A 1 109 ? -8.781 5.901 11.307 1.00 98.44 109 LYS A CA 1
ATOM 884 C C . LYS A 1 109 ? -8.520 6.834 12.491 1.00 98.44 109 LYS A C 1
ATOM 886 O O . LYS A 1 109 ? -9.467 7.160 13.205 1.00 98.44 109 LYS A O 1
ATOM 891 N N . GLU A 1 110 ? -7.289 7.303 12.676 1.00 98.56 110 GLU A N 1
ATOM 892 C CA . GLU A 1 110 ? -6.947 8.285 13.716 1.00 98.56 110 GLU A CA 1
ATOM 893 C C . GLU A 1 110 ? -7.606 9.647 13.466 1.00 98.56 110 GLU A C 1
ATOM 895 O O . GLU A 1 110 ? -8.163 10.249 14.389 1.00 98.56 110 GLU A O 1
ATOM 900 N N . LEU A 1 111 ? -7.669 10.089 12.206 1.00 97.69 111 LEU A N 1
ATOM 901 C CA . LEU A 1 111 ? -8.360 11.320 11.829 1.00 97.69 111 LEU A CA 1
ATOM 902 C C . LEU A 1 111 ? -9.847 11.258 12.197 1.00 97.69 111 LEU A C 1
ATOM 904 O O . LEU A 1 111 ? -10.380 12.201 12.782 1.00 97.69 111 LEU A O 1
ATOM 908 N N . LYS A 1 112 ? -10.504 10.124 11.917 1.00 98.06 112 LYS A N 1
ATOM 909 C CA . LYS A 1 112 ? -11.914 9.889 12.265 1.00 98.06 112 LYS A CA 1
ATOM 910 C C . LYS A 1 112 ? -12.164 9.901 13.778 1.00 98.06 112 LYS A C 1
ATOM 912 O O . LYS A 1 112 ? -13.249 10.289 14.201 1.00 98.06 112 LYS A O 1
ATOM 917 N N . LYS A 1 113 ? -11.177 9.510 14.594 1.00 98.25 113 LYS A N 1
ATOM 918 C CA . LYS A 1 113 ? -11.234 9.592 16.067 1.00 98.25 113 LYS A CA 1
ATOM 919 C C . LYS A 1 113 ? -10.988 11.008 16.608 1.00 98.25 113 LYS A C 1
ATOM 921 O O . LYS A 1 113 ? -11.154 11.230 17.801 1.00 98.25 113 LYS A O 1
ATOM 926 N N . GLY A 1 114 ? -10.593 11.959 15.757 1.00 98.12 114 GLY A N 1
ATOM 927 C CA . GLY A 1 114 ? -10.230 13.322 16.151 1.00 98.12 114 GLY A CA 1
ATOM 928 C C . GLY A 1 114 ? -8.750 13.505 16.507 1.00 98.12 114 GLY A C 1
ATOM 929 O O . GLY A 1 114 ? -8.338 14.622 16.825 1.00 98.12 114 GLY A O 1
ATOM 930 N N . ASN A 1 115 ? -7.927 12.459 16.387 1.00 98.12 115 ASN A N 1
ATOM 931 C CA . ASN A 1 115 ? -6.496 12.472 16.705 1.00 98.12 115 ASN A CA 1
ATOM 932 C C . ASN A 1 115 ? -5.679 13.097 15.562 1.00 98.12 115 ASN A C 1
ATOM 934 O O . ASN A 1 115 ? -4.848 12.449 14.931 1.00 98.12 115 ASN A O 1
ATOM 938 N N . LYS A 1 116 ? -5.930 14.379 15.268 1.00 97.94 116 LYS A N 1
ATOM 939 C CA . LYS A 1 116 ? -5.391 15.065 14.078 1.00 97.94 116 LYS A CA 1
ATOM 940 C C . LYS A 1 116 ? -3.865 15.051 13.992 1.00 97.94 116 LYS A C 1
ATOM 942 O O . LYS A 1 116 ? -3.337 14.816 12.915 1.00 97.94 116 LYS A O 1
ATOM 947 N N . LYS A 1 117 ? -3.168 15.288 15.110 1.00 97.88 117 LYS A N 1
ATOM 948 C CA . LYS A 1 117 ? -1.696 15.315 15.136 1.00 97.88 117 LYS A CA 1
ATOM 949 C C . LYS A 1 117 ? -1.108 13.978 14.675 1.00 97.88 117 LYS A C 1
ATOM 951 O O . LYS A 1 117 ? -0.271 13.966 13.783 1.00 97.88 117 LYS A O 1
ATOM 956 N N . 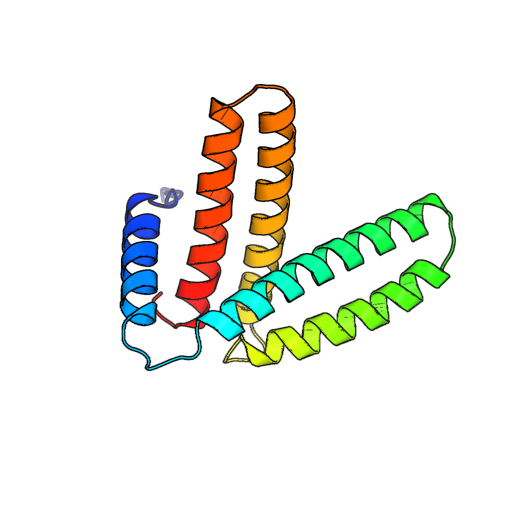GLU A 1 118 ? -1.595 12.882 15.252 1.00 97.25 118 GLU A N 1
ATOM 957 C CA . GLU A 1 118 ? -1.179 11.523 14.891 1.00 97.25 118 GLU A CA 1
ATOM 958 C C . GLU A 1 118 ? -1.524 11.218 13.430 1.00 97.25 118 GLU A C 1
ATOM 960 O O . GLU A 1 118 ? -0.685 10.742 12.676 1.00 97.25 118 GLU A O 1
ATOM 965 N N . ALA A 1 119 ? -2.745 11.545 12.998 1.00 97.94 119 ALA A N 1
ATOM 966 C CA . ALA A 1 119 ? -3.173 11.305 11.626 1.00 97.94 119 ALA A CA 1
ATOM 967 C C . ALA A 1 119 ? -2.263 11.989 10.596 1.00 97.94 119 ALA A C 1
ATOM 969 O O . ALA A 1 119 ? -1.878 11.364 9.612 1.00 97.94 119 ALA A O 1
ATOM 970 N N . TYR A 1 120 ? -1.903 13.253 10.830 1.00 96.50 120 TYR A N 1
ATOM 971 C CA . TYR A 1 120 ? -1.048 14.012 9.918 1.00 96.50 120 TYR A CA 1
ATOM 972 C C . TYR A 1 120 ? 0.373 13.447 9.877 1.00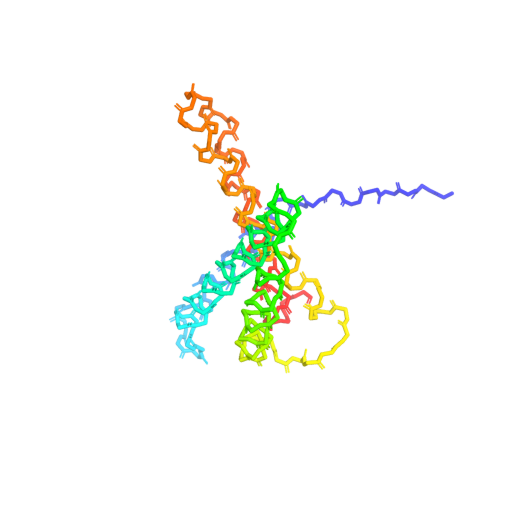 96.50 120 TYR A C 1
ATOM 974 O O . TYR A 1 120 ? 0.906 13.251 8.789 1.00 96.50 120 TYR A O 1
ATOM 982 N N . GLU A 1 121 ? 0.929 13.064 11.030 1.00 96.75 121 GLU A N 1
ATOM 983 C CA . GLU A 1 121 ? 2.220 12.368 11.093 1.00 96.75 121 GLU A CA 1
ATOM 984 C C . GLU A 1 121 ? 2.200 11.051 10.293 1.00 96.75 121 GLU A C 1
ATOM 986 O O . GLU A 1 121 ? 3.159 10.704 9.602 1.00 96.75 121 GLU A O 1
ATOM 991 N N . MET A 1 122 ? 1.095 10.302 10.353 1.00 97.94 122 MET A N 1
ATOM 992 C CA . MET A 1 122 ? 0.939 9.071 9.574 1.00 97.94 122 MET A CA 1
ATOM 993 C C . MET A 1 122 ? 0.824 9.351 8.076 1.00 97.94 122 MET A C 1
ATOM 995 O O . MET A 1 122 ? 1.425 8.631 7.281 1.00 97.94 122 MET A O 1
ATOM 999 N N . PHE A 1 123 ? 0.106 10.397 7.667 1.00 96.19 123 PHE A N 1
ATOM 1000 C CA . PHE A 1 123 ? 0.014 10.769 6.254 1.00 96.19 123 PHE A CA 1
ATOM 1001 C C . PHE A 1 123 ? 1.369 11.183 5.674 1.00 96.19 123 PHE A C 1
ATOM 1003 O O . PHE A 1 123 ? 1.706 10.738 4.579 1.00 96.19 123 PHE A O 1
ATOM 1010 N N . GLU A 1 124 ? 2.180 11.936 6.420 1.00 93.12 124 GLU A N 1
ATOM 1011 C CA . GLU A 1 124 ? 3.551 12.280 6.018 1.00 93.12 124 GLU A CA 1
ATOM 1012 C C . GLU A 1 124 ? 4.413 11.024 5.823 1.00 93.12 124 GLU A C 1
ATOM 1014 O O . GLU A 1 124 ? 5.083 10.871 4.801 1.00 93.12 124 GLU A O 1
ATOM 1019 N N . LYS A 1 125 ? 4.338 10.064 6.753 1.00 95.19 125 LYS A N 1
ATOM 1020 C CA . LYS A 1 125 ? 5.051 8.780 6.638 1.00 95.19 125 LYS A CA 1
ATOM 1021 C C . LYS A 1 125 ? 4.567 7.944 5.452 1.00 95.19 125 LYS A C 1
ATOM 1023 O O . LYS A 1 125 ? 5.387 7.369 4.736 1.00 95.19 125 LYS A O 1
ATOM 1028 N N . ALA A 1 126 ? 3.253 7.865 5.236 1.00 95.94 126 ALA A N 1
ATOM 1029 C CA . ALA A 1 126 ? 2.669 7.137 4.111 1.00 95.94 126 ALA A CA 1
ATOM 1030 C C . ALA A 1 126 ? 3.121 7.731 2.773 1.00 95.94 126 ALA A C 1
ATOM 1032 O O . ALA A 1 126 ? 3.532 6.987 1.878 1.00 95.94 126 ALA A O 1
ATOM 1033 N N . TYR A 1 127 ? 3.101 9.060 2.670 1.00 92.88 127 TYR A N 1
ATOM 1034 C CA . TYR A 1 127 ? 3.585 9.778 1.502 1.00 92.88 127 TYR A CA 1
ATOM 1035 C C . TYR A 1 127 ? 5.085 9.554 1.290 1.00 92.88 127 TYR A C 1
ATOM 1037 O O . TYR A 1 127 ? 5.492 9.188 0.194 1.00 92.88 127 TYR A O 1
ATOM 1045 N N . GLY A 1 128 ? 5.900 9.622 2.346 1.00 88.81 128 GLY A N 1
ATOM 1046 C CA . GLY A 1 128 ? 7.335 9.352 2.251 1.00 88.81 128 GLY A CA 1
ATOM 1047 C C . GLY A 1 128 ? 7.671 7.956 1.714 1.00 88.81 128 GLY A C 1
ATOM 1048 O O . GLY A 1 128 ? 8.584 7.811 0.904 1.00 88.81 128 GLY A O 1
ATOM 1049 N N . LEU A 1 129 ? 6.912 6.922 2.096 1.00 95.06 129 LEU A N 1
ATOM 1050 C CA . LEU A 1 129 ? 7.080 5.571 1.542 1.00 95.06 129 LEU A CA 1
ATOM 1051 C C . LEU A 1 129 ? 6.693 5.481 0.061 1.00 95.06 129 LEU A C 1
ATOM 1053 O O . LEU A 1 129 ? 7.359 4.779 -0.700 1.00 95.06 129 LEU A O 1
ATOM 1057 N N . TYR A 1 130 ? 5.642 6.191 -0.348 1.00 93.81 130 TYR A N 1
ATOM 1058 C CA . TYR A 1 130 ? 5.229 6.277 -1.748 1.00 93.81 130 TYR A CA 1
ATOM 1059 C C . TYR A 1 130 ? 6.280 7.010 -2.596 1.00 93.81 130 TYR A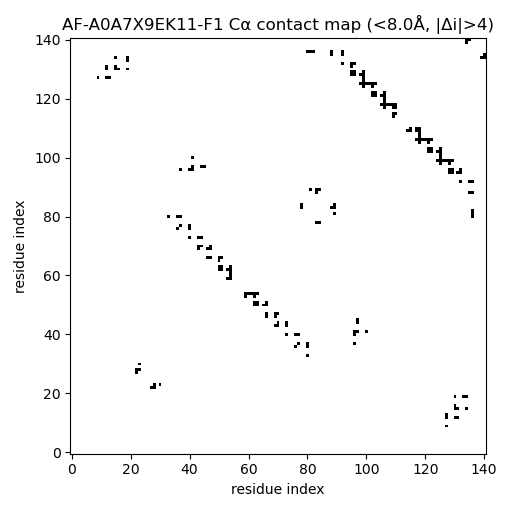 C 1
ATOM 1061 O O . TYR A 1 130 ? 6.670 6.538 -3.661 1.00 93.81 130 TYR A O 1
ATOM 1069 N N . SER A 1 131 ? 6.845 8.100 -2.080 1.00 88.44 131 SER A N 1
ATOM 1070 C CA . SER A 1 131 ? 7.943 8.824 -2.728 1.00 88.44 131 SER A CA 1
ATOM 1071 C C . SER A 1 131 ? 9.212 7.979 -2.835 1.00 88.44 131 SER A C 1
ATOM 1073 O O . SER A 1 131 ? 9.881 7.996 -3.866 1.00 88.44 131 SER A O 1
ATOM 1075 N N . LEU A 1 132 ? 9.534 7.177 -1.811 1.00 90.12 132 LEU A N 1
ATOM 1076 C CA . LEU A 1 132 ? 10.646 6.221 -1.870 1.00 90.12 132 LEU A CA 1
ATOM 1077 C C . LEU A 1 132 ? 10.436 5.148 -2.944 1.00 90.12 132 LEU A C 1
ATOM 1079 O O . LEU A 1 132 ? 11.406 4.736 -3.581 1.00 90.12 132 LEU A O 1
ATOM 1083 N N . PHE A 1 133 ? 9.193 4.711 -3.169 1.00 92.44 133 PHE A N 1
ATOM 1084 C CA . PHE A 1 133 ? 8.874 3.804 -4.269 1.00 92.44 133 PHE A CA 1
ATOM 1085 C C . PHE A 1 133 ? 9.249 4.442 -5.615 1.00 92.44 133 PHE A C 1
ATOM 1087 O O . PHE A 1 133 ? 9.970 3.820 -6.396 1.00 92.44 133 PHE A O 1
ATOM 1094 N N . TRP A 1 134 ? 8.858 5.692 -5.869 1.00 88.88 134 TRP A N 1
ATOM 1095 C CA . TRP A 1 134 ? 9.227 6.379 -7.111 1.00 88.88 134 TRP A CA 1
ATOM 1096 C C . TRP A 1 134 ? 10.725 6.624 -7.224 1.00 88.88 134 TRP A C 1
ATOM 1098 O O .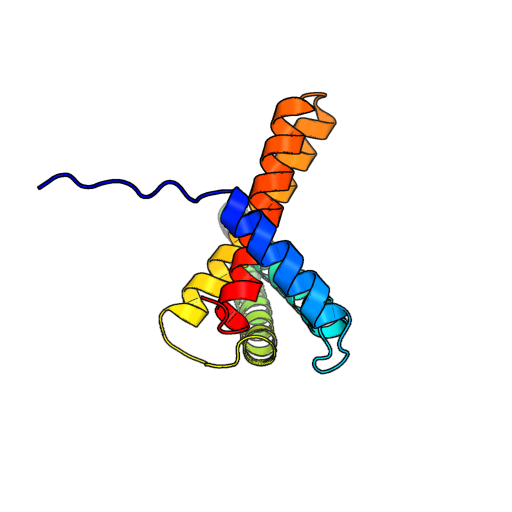 TRP A 1 134 ? 11.316 6.300 -8.251 1.00 88.88 134 TRP A O 1
ATOM 1108 N N . ALA A 1 135 ? 11.364 7.106 -6.158 1.00 84.88 135 ALA A N 1
ATOM 1109 C CA . ALA A 1 135 ? 12.802 7.355 -6.143 1.00 84.88 135 ALA A CA 1
ATOM 1110 C C . ALA A 1 135 ? 13.610 6.104 -6.522 1.00 84.88 135 ALA A C 1
ATOM 1112 O O . ALA A 1 135 ? 14.551 6.191 -7.313 1.00 84.88 135 ALA A O 1
ATOM 1113 N N . LEU A 1 136 ? 13.207 4.940 -6.004 1.00 86.88 136 LEU A N 1
ATOM 1114 C CA . LEU A 1 136 ? 13.837 3.661 -6.312 1.00 86.88 136 LEU A CA 1
ATOM 1115 C C . LEU A 1 136 ? 13.607 3.237 -7.772 1.00 86.88 136 LEU A C 1
ATOM 1117 O O . LEU A 1 136 ? 14.552 2.853 -8.457 1.00 86.88 136 LEU A O 1
ATOM 1121 N N . ASN A 1 137 ? 12.368 3.306 -8.273 1.00 85.25 137 ASN A N 1
ATOM 1122 C CA . ASN A 1 137 ? 12.042 2.820 -9.623 1.00 85.25 137 ASN A CA 1
ATOM 1123 C C . ASN A 1 137 ? 12.480 3.786 -10.737 1.00 85.25 137 ASN A C 1
ATOM 1125 O O . ASN A 1 137 ? 12.728 3.347 -11.857 1.00 85.25 137 ASN A O 1
ATOM 1129 N N . MET A 1 138 ? 12.667 5.068 -10.418 1.00 83.56 138 MET A N 1
ATOM 1130 C CA . MET A 1 138 ? 13.253 6.077 -11.307 1.00 83.56 138 MET A CA 1
ATOM 1131 C C . MET A 1 138 ? 14.786 6.150 -11.205 1.00 83.56 138 MET A C 1
ATOM 1133 O O . MET A 1 138 ? 15.400 7.008 -11.839 1.00 83.56 138 MET A O 1
ATOM 1137 N N . ASN A 1 139 ? 15.414 5.266 -10.416 1.00 79.69 139 ASN A N 1
ATOM 1138 C CA . ASN A 1 139 ? 16.866 5.203 -10.226 1.00 79.69 139 ASN A CA 1
ATOM 1139 C C . ASN A 1 139 ? 17.467 6.551 -9.765 1.00 79.69 139 ASN A C 1
ATOM 1141 O O . ASN A 1 139 ? 18.549 6.958 -10.198 1.00 79.69 139 ASN A O 1
ATOM 1145 N N . ILE A 1 140 ? 16.724 7.269 -8.915 1.00 77.38 140 ILE A N 1
ATOM 1146 C CA . ILE A 1 140 ? 17.158 8.518 -8.276 1.00 77.38 140 ILE A CA 1
ATOM 1147 C C . ILE A 1 140 ? 18.082 8.215 -7.086 1.00 77.38 140 ILE A C 1
ATOM 1149 O O . ILE A 1 140 ? 18.957 9.029 -6.777 1.00 77.38 140 ILE A O 1
ATOM 1153 N N . ILE A 1 141 ? 17.893 7.053 -6.452 1.00 71.94 141 ILE A N 1
ATOM 1154 C CA . ILE A 1 141 ? 18.685 6.515 -5.336 1.00 71.94 141 ILE A CA 1
ATOM 1155 C C . ILE A 1 141 ? 19.183 5.102 -5.628 1.00 71.94 141 ILE A C 1
ATOM 1157 O O . ILE A 1 141 ? 18.570 4.426 -6.485 1.00 71.94 141 ILE A O 1
#

Sequence (141 aa):
MKNSKKDIDMKKVEDLVEKYDSLKKDNHLDLSADEDLSIAIMNLISIEEHLFFSGAKTEDNSFYEILDEIRKMRVDLLKRIIPKYGGEVWCISKHLLGASYRIMEYGTKELKKGNKKEAYEMFEKAYGLYSLFWALNMNII

Secondary structure (DSSP, 8-state):
---------HHHHHHHHHHHHHHHHT-SS-HHHHHHHHHHHHHHHHHHHHHHHHHHHH--THHHHHHHHHHHHHHHHHHHH-SS-SSHHHHHHHHHHHHHHHHHHHHHHHHHTT-HHHHHHHHHHHHHHHHHHHHHHTT--

Radius of gyration: 17.18 Å; Cα contacts (8 Å, |Δi|>4): 113; chains: 1; bounding box: 46×41×37 Å